Protein AF-A0A2K2TW91-F1 (afdb_monomer)

Structure (mmCIF, N/CA/C/O backbone):
data_AF-A0A2K2TW91-F1
#
_entry.id   AF-A0A2K2TW91-F1
#
loop_
_atom_site.group_PDB
_atom_site.id
_atom_site.type_symbol
_atom_site.label_atom_id
_atom_site.label_alt_id
_atom_site.label_comp_id
_atom_site.label_asym_id
_atom_site.label_entity_id
_atom_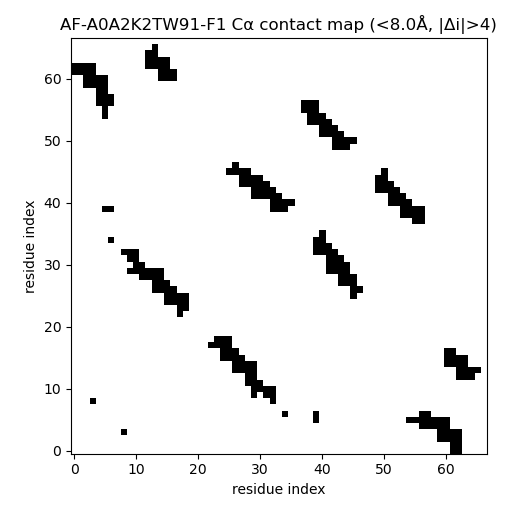site.label_seq_id
_atom_site.pdbx_PDB_ins_code
_atom_site.Cartn_x
_atom_si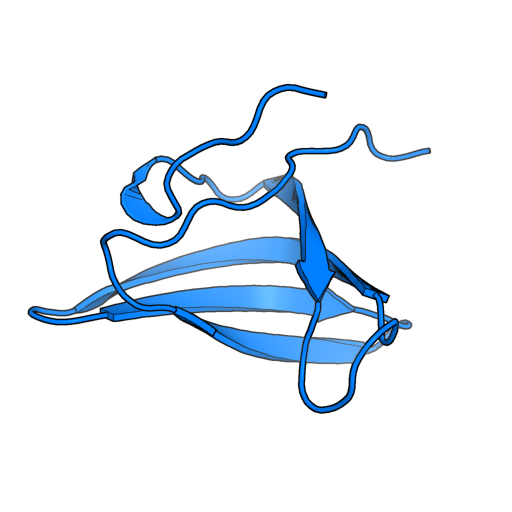te.Cartn_y
_atom_site.Cartn_z
_atom_site.occupancy
_atom_site.B_iso_or_equiv
_atom_site.auth_seq_id
_atom_site.auth_comp_id
_atom_site.auth_asym_id
_atom_site.auth_atom_id
_atom_site.pdbx_PDB_model_num
ATOM 1 N N . MET A 1 1 ? -6.404 6.073 -13.876 1.00 63.28 1 MET A N 1
ATOM 2 C CA . MET A 1 1 ? -6.006 5.007 -12.938 1.00 63.28 1 MET A CA 1
ATOM 3 C C . MET A 1 1 ? -6.721 5.295 -11.644 1.00 63.28 1 MET A C 1
ATOM 5 O O . MET A 1 1 ? -6.577 6.400 -11.131 1.00 63.28 1 MET A O 1
ATOM 9 N N . ASP A 1 2 ? -7.543 4.358 -11.190 1.00 83.12 2 ASP A N 1
ATOM 10 C CA . ASP A 1 2 ? -8.358 4.557 -9.998 1.00 83.12 2 ASP A CA 1
ATOM 11 C C . ASP A 1 2 ? -7.499 4.303 -8.759 1.00 83.12 2 ASP A C 1
ATOM 13 O O . ASP A 1 2 ? -6.816 3.281 -8.656 1.00 83.12 2 ASP A O 1
ATOM 17 N N . LYS A 1 3 ? -7.485 5.273 -7.841 1.00 93.25 3 LYS A N 1
ATOM 18 C CA . LYS A 1 3 ? -6.819 5.129 -6.547 1.00 93.25 3 LYS A CA 1
ATOM 19 C C . LYS A 1 3 ? -7.794 4.533 -5.542 1.00 93.25 3 LYS A C 1
ATOM 21 O O . LYS A 1 3 ? -8.954 4.939 -5.495 1.00 93.25 3 LYS A O 1
ATOM 26 N N . VAL A 1 4 ? -7.303 3.624 -4.712 1.00 96.31 4 VAL A N 1
ATOM 27 C CA . VAL A 1 4 ? -8.074 2.930 -3.674 1.00 96.31 4 VAL A CA 1
ATOM 28 C C . VAL A 1 4 ? -7.469 3.250 -2.313 1.00 96.31 4 VAL A C 1
ATOM 30 O O . VAL A 1 4 ? -6.252 3.419 -2.194 1.00 96.31 4 VAL A O 1
ATOM 33 N N . ARG A 1 5 ? -8.312 3.358 -1.284 1.00 97.19 5 ARG A N 1
ATOM 34 C CA . ARG A 1 5 ? -7.840 3.584 0.084 1.00 97.19 5 ARG A CA 1
ATOM 35 C C . ARG A 1 5 ? -7.118 2.345 0.597 1.00 97.19 5 ARG A C 1
ATOM 37 O O . ARG A 1 5 ? -7.603 1.231 0.413 1.00 97.19 5 ARG A O 1
ATOM 44 N N . VAL A 1 6 ? -6.006 2.524 1.305 1.00 97.50 6 VAL A N 1
ATOM 45 C CA . VAL A 1 6 ? -5.205 1.391 1.805 1.00 97.50 6 VAL A CA 1
ATOM 46 C C . VAL A 1 6 ? -5.988 0.445 2.721 1.00 97.50 6 VAL A C 1
ATOM 48 O O . VAL A 1 6 ? -5.712 -0.748 2.753 1.00 97.50 6 VAL A O 1
ATOM 51 N N . THR A 1 7 ? -7.015 0.943 3.415 1.00 97.69 7 THR A N 1
ATOM 52 C CA . THR A 1 7 ? -7.904 0.133 4.265 1.00 97.69 7 THR A CA 1
ATOM 53 C C . THR A 1 7 ? -8.834 -0.803 3.491 1.00 97.69 7 THR A C 1
ATOM 55 O O . THR A 1 7 ? -9.483 -1.643 4.104 1.00 97.69 7 THR A O 1
ATOM 58 N N . GLU A 1 8 ? -8.956 -0.637 2.175 1.00 97.31 8 GLU A N 1
ATOM 59 C CA . GLU A 1 8 ? -9.822 -1.450 1.309 1.00 97.31 8 GLU A CA 1
ATOM 60 C C . GLU A 1 8 ? -9.038 -2.522 0.536 1.00 97.31 8 GLU A C 1
ATOM 62 O O . GLU A 1 8 ? -9.637 -3.344 -0.165 1.00 97.31 8 GLU A O 1
ATOM 67 N N . LEU A 1 9 ? -7.708 -2.520 0.669 1.00 97.31 9 LEU A N 1
ATOM 68 C CA . LEU A 1 9 ? -6.823 -3.467 0.007 1.00 97.31 9 LEU A CA 1
ATOM 69 C C . LEU A 1 9 ? -6.975 -4.878 0.573 1.00 97.31 9 LEU A C 1
ATOM 71 O O . LEU A 1 9 ? -7.346 -5.093 1.728 1.00 97.31 9 LEU A O 1
ATOM 75 N N . ARG A 1 10 ? -6.669 -5.860 -0.270 1.00 97.19 10 ARG A N 1
ATOM 76 C CA . ARG A 1 10 ? -6.804 -7.286 0.015 1.00 97.19 10 ARG A CA 1
ATOM 77 C C . ARG A 1 10 ? -5.558 -8.041 -0.450 1.00 97.19 10 ARG A C 1
ATOM 79 O O . ARG A 1 10 ? -4.953 -7.647 -1.452 1.00 97.19 10 ARG A O 1
ATOM 86 N N . PRO A 1 11 ? -5.211 -9.158 0.215 1.00 97.56 11 PRO A N 1
ATOM 87 C CA . PRO A 1 11 ? -4.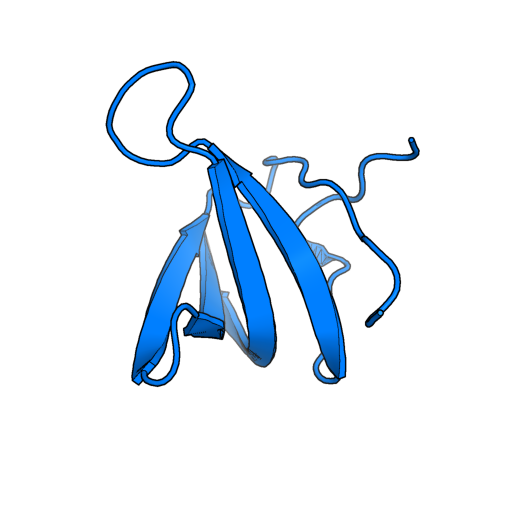238 -10.107 -0.311 1.00 97.56 11 PRO A CA 1
ATOM 88 C C . PRO A 1 11 ? -4.525 -10.490 -1.767 1.00 97.56 11 PRO A C 1
ATOM 90 O O . PRO A 1 11 ? -5.681 -10.661 -2.159 1.00 97.56 11 PRO A O 1
ATOM 93 N N . GLY A 1 12 ? -3.466 -10.632 -2.560 1.00 96.06 12 GLY A N 1
ATOM 94 C CA . GLY A 1 12 ? -3.509 -10.957 -3.984 1.00 96.06 12 GLY A CA 1
ATOM 95 C C . GLY A 1 12 ? -3.561 -9.748 -4.921 1.00 96.06 12 GLY A C 1
ATOM 96 O O . GLY A 1 12 ? -3.376 -9.926 -6.121 1.00 96.06 12 GLY A O 1
ATOM 97 N N . GLN A 1 13 ? -3.787 -8.532 -4.413 1.00 96.00 13 GLN A N 1
ATOM 98 C CA . GLN A 1 13 ? -3.721 -7.322 -5.236 1.00 96.00 13 GLN A CA 1
ATOM 99 C C . GLN A 1 13 ? -2.277 -6.841 -5.407 1.00 96.00 13 GLN A C 1
ATOM 101 O O . GLN A 1 13 ? -1.489 -6.875 -4.461 1.00 96.00 13 GLN A O 1
ATOM 106 N N . THR A 1 14 ? -1.964 -6.316 -6.591 1.00 96.94 14 THR A N 1
ATOM 107 C CA . THR A 1 14 ? -0.718 -5.588 -6.843 1.00 96.94 14 THR A CA 1
ATOM 108 C C . THR A 1 14 ? -0.998 -4.091 -6.784 1.00 96.94 14 THR A C 1
ATOM 110 O O . THR A 1 14 ? -1.928 -3.593 -7.423 1.00 96.94 14 THR A O 1
ATOM 113 N N . ILE A 1 15 ? -0.212 -3.363 -5.994 1.00 96.69 15 ILE A N 1
ATOM 114 C CA . ILE A 1 15 ? -0.317 -1.907 -5.868 1.00 96.69 15 ILE A CA 1
ATOM 115 C C . ILE A 1 15 ? 0.940 -1.208 -6.364 1.00 96.69 15 ILE A C 1
ATOM 117 O O . ILE A 1 15 ? 2.024 -1.792 -6.380 1.00 96.69 15 ILE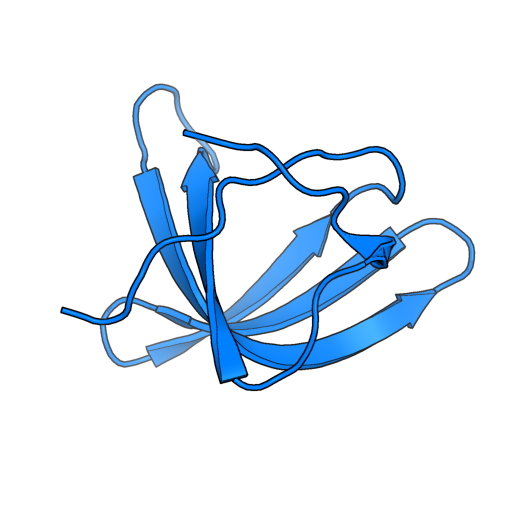 A O 1
ATOM 121 N N . ARG A 1 16 ? 0.791 0.065 -6.729 1.00 96.44 16 ARG A N 1
ATOM 122 C CA . ARG A 1 16 ? 1.877 0.982 -7.060 1.00 96.44 16 ARG A CA 1
ATOM 123 C C . ARG A 1 16 ? 1.773 2.264 -6.231 1.00 96.44 16 ARG A C 1
ATOM 125 O O . ARG A 1 16 ? 0.695 2.851 -6.119 1.00 96.44 16 ARG A O 1
ATOM 132 N N . PHE A 1 17 ? 2.891 2.691 -5.651 1.00 95.62 17 PHE A N 1
ATOM 133 C CA . PHE A 1 17 ? 2.986 3.890 -4.809 1.00 95.62 17 PHE A CA 1
ATOM 134 C C . PHE A 1 17 ? 4.405 4.476 -4.838 1.00 95.62 17 PHE A C 1
ATOM 136 O O . PHE A 1 17 ? 5.354 3.773 -5.174 1.00 95.62 17 PHE A O 1
ATOM 143 N N . GLU A 1 18 ? 4.558 5.755 -4.495 1.00 94.62 18 GLU A N 1
ATOM 144 C CA . GLU A 1 18 ? 5.878 6.368 -4.295 1.00 94.62 18 GLU A CA 1
ATOM 145 C C . GLU A 1 18 ? 6.364 6.155 -2.859 1.00 94.62 18 GLU A C 1
ATOM 147 O O . GLU A 1 18 ? 5.575 6.230 -1.914 1.00 94.62 18 GLU A O 1
ATOM 152 N N . SER A 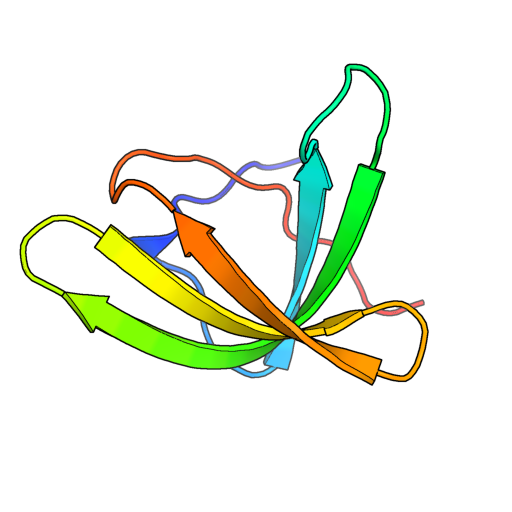1 19 ? 7.664 5.907 -2.678 1.00 92.31 19 SER A N 1
ATOM 153 C CA . SER A 1 19 ? 8.253 5.698 -1.351 1.00 92.31 19 SER A CA 1
ATOM 154 C C . SER A 1 19 ? 9.639 6.329 -1.225 1.00 92.31 19 SER A C 1
ATOM 156 O O . SER A 1 19 ? 10.510 6.126 -2.068 1.00 92.31 19 SER A O 1
ATOM 158 N N . GLY A 1 20 ? 9.877 7.065 -0.137 1.00 88.88 20 GLY A N 1
ATOM 159 C CA . GLY A 1 20 ? 11.168 7.696 0.144 1.00 88.88 20 GLY A CA 1
ATOM 160 C C . GLY A 1 20 ? 11.372 9.002 -0.624 1.00 88.88 20 GLY A C 1
ATOM 161 O O . GLY A 1 20 ? 11.020 10.067 -0.122 1.00 88.88 20 GLY A O 1
ATOM 162 N N . THR A 1 21 ? 11.977 8.935 -1.811 1.00 90.31 21 THR A N 1
ATOM 163 C CA . THR A 1 21 ? 12.278 10.109 -2.649 1.00 90.31 21 THR A CA 1
ATOM 164 C C . THR A 1 21 ? 11.241 10.293 -3.761 1.00 90.31 21 THR A C 1
ATOM 166 O O . THR A 1 21 ? 10.664 9.297 -4.201 1.00 90.31 21 THR A O 1
ATOM 169 N N . PRO A 1 22 ? 11.029 11.528 -4.260 1.00 91.38 22 PRO A N 1
ATOM 170 C CA . PRO A 1 22 ? 10.169 11.766 -5.421 1.00 91.38 22 PRO A CA 1
ATOM 171 C C . PRO A 1 22 ? 10.539 10.867 -6.607 1.00 91.38 22 PRO A C 1
ATOM 173 O O . PRO A 1 22 ? 11.718 10.551 -6.788 1.00 91.38 22 PRO A O 1
ATOM 176 N N . ASP A 1 23 ? 9.533 10.449 -7.377 1.00 91.44 23 ASP A N 1
ATOM 177 C CA . ASP A 1 23 ? 9.652 9.559 -8.541 1.00 91.44 23 ASP A CA 1
ATOM 178 C C . ASP A 1 23 ? 10.163 8.131 -8.243 1.00 91.44 23 ASP A C 1
ATOM 180 O O . ASP A 1 23 ? 10.334 7.327 -9.166 1.00 91.44 23 ASP A O 1
ATOM 184 N N . ASN A 1 24 ? 10.372 7.760 -6.972 1.00 92.94 24 ASN A N 1
ATOM 185 C CA . ASN A 1 24 ? 10.715 6.387 -6.602 1.00 92.94 24 ASN A CA 1
ATOM 186 C C . ASN A 1 24 ? 9.455 5.522 -6.475 1.00 92.94 24 ASN A C 1
ATOM 188 O O . ASN A 1 24 ? 8.881 5.364 -5.393 1.00 92.94 24 ASN A O 1
ATOM 192 N N . TRP A 1 25 ? 9.030 4.964 -7.605 1.00 94.69 25 TRP A N 1
ATOM 193 C CA . TRP A 1 25 ? 7.851 4.111 -7.701 1.00 94.69 25 TRP A CA 1
ATOM 194 C C . TRP A 1 25 ? 8.135 2.668 -7.287 1.00 94.69 25 TRP A C 1
ATOM 196 O O . TRP A 1 25 ? 8.972 1.979 -7.870 1.00 94.69 25 TRP A O 1
ATOM 206 N N . VAL A 1 26 ? 7.353 2.182 -6.330 1.00 95.31 26 VAL A N 1
ATOM 207 C CA . VAL A 1 26 ? 7.368 0.805 -5.841 1.00 95.31 26 VAL A CA 1
ATOM 208 C C . VAL A 1 26 ? 6.131 0.077 -6.358 1.00 95.31 26 VAL A C 1
ATOM 210 O O . VAL A 1 26 ? 5.025 0.616 -6.299 1.00 95.31 26 VAL A O 1
ATOM 213 N N . LYS A 1 27 ? 6.312 -1.156 -6.845 1.00 96.25 27 LYS A N 1
ATOM 214 C CA . LYS A 1 27 ? 5.226 -2.126 -7.046 1.00 96.25 27 LYS A CA 1
ATOM 215 C C . LYS A 1 27 ? 5.290 -3.166 -5.925 1.00 96.25 27 LYS A C 1
ATOM 217 O O . LYS A 1 27 ? 6.368 -3.689 -5.659 1.00 96.25 27 LYS A O 1
ATOM 222 N N . LEU A 1 28 ? 4.157 -3.472 -5.298 1.00 97.19 28 LEU A N 1
ATOM 223 C CA . LEU A 1 28 ? 4.055 -4.468 -4.226 1.00 97.19 28 LEU A CA 1
ATOM 224 C C . LEU A 1 28 ? 2.902 -5.426 -4.521 1.00 97.19 28 LEU A C 1
ATOM 226 O O . LEU A 1 28 ? 1.758 -4.982 -4.638 1.00 97.19 28 LEU A O 1
ATOM 230 N N . LYS A 1 29 ? 3.189 -6.726 -4.589 1.00 97.25 29 LYS A N 1
ATOM 231 C CA . LYS A 1 29 ? 2.167 -7.778 -4.625 1.00 97.25 29 LYS A CA 1
ATOM 232 C C . LYS A 1 29 ? 1.810 -8.183 -3.200 1.00 97.25 29 LYS A C 1
ATOM 234 O O . LYS A 1 29 ? 2.631 -8.771 -2.505 1.00 97.25 29 LYS A O 1
ATOM 239 N N . ILE A 1 30 ? 0.607 -7.842 -2.750 1.00 97.81 30 ILE A N 1
ATOM 240 C CA . ILE A 1 30 ? 0.202 -7.970 -1.346 1.00 97.81 30 ILE A CA 1
ATOM 241 C C . ILE A 1 30 ? -0.070 -9.437 -1.001 1.00 97.81 30 ILE A C 1
ATOM 243 O O . ILE A 1 30 ? -0.892 -10.093 -1.639 1.00 97.81 30 ILE A O 1
ATOM 247 N N . HIS A 1 31 ? 0.564 -9.932 0.055 1.00 97.81 31 HIS A N 1
ATOM 248 C CA . HIS A 1 31 ? 0.316 -11.251 0.642 1.00 97.81 31 HIS A CA 1
ATOM 249 C C . HIS A 1 31 ? -0.527 -11.155 1.910 1.00 97.81 31 HIS A C 1
ATOM 251 O O . HIS A 1 31 ? -1.410 -11.982 2.131 1.00 97.81 31 HIS A O 1
ATOM 257 N N . GLU A 1 32 ? -0.291 -10.127 2.723 1.00 98.38 32 GLU A N 1
ATOM 258 C CA . GLU A 1 32 ? -0.985 -9.928 3.991 1.00 98.38 32 GLU A CA 1
ATOM 259 C C . GLU A 1 32 ? -1.336 -8.457 4.198 1.00 98.38 32 GLU A C 1
ATOM 261 O O . GLU A 1 32 ? -0.620 -7.554 3.757 1.00 98.38 32 GLU A O 1
ATOM 266 N N . VAL A 1 33 ? -2.444 -8.229 4.903 1.00 98.38 33 VAL A N 1
ATOM 267 C CA . VAL A 1 33 ? -2.923 -6.903 5.294 1.00 98.38 33 VAL A CA 1
ATOM 268 C C . VAL A 1 33 ? -3.187 -6.925 6.792 1.00 98.38 33 VAL A C 1
ATOM 270 O O . VAL A 1 33 ? -4.045 -7.670 7.265 1.00 98.38 33 VAL A O 1
ATOM 273 N N . HIS A 1 34 ? -2.463 -6.092 7.533 1.00 98.31 34 HIS A N 1
ATOM 274 C CA . HIS A 1 34 ? -2.593 -5.968 8.982 1.00 98.31 34 HIS A CA 1
ATOM 275 C C . HIS A 1 34 ? -3.148 -4.591 9.331 1.00 98.31 34 HIS A C 1
ATOM 277 O O . HIS A 1 34 ? -2.541 -3.563 9.022 1.00 98.31 34 HIS A O 1
ATOM 283 N N . HIS A 1 35 ? -4.309 -4.565 9.984 1.00 97.62 35 HIS A N 1
ATOM 284 C CA . HIS A 1 35 ? -4.950 -3.330 10.426 1.00 97.62 35 HIS A CA 1
ATOM 285 C C . HIS A 1 35 ? -4.593 -3.030 11.881 1.00 97.62 35 HIS A C 1
ATOM 287 O O . HIS A 1 35 ? -4.863 -3.830 12.777 1.00 97.62 35 HIS A O 1
ATOM 293 N N . PHE A 1 36 ? -4.053 -1.839 12.115 1.00 96.75 36 PHE A N 1
ATOM 294 C CA . PHE A 1 36 ? -3.808 -1.281 13.440 1.00 96.75 36 PHE A CA 1
ATOM 295 C C . PHE A 1 36 ? -4.654 -0.021 13.636 1.00 96.75 36 PHE A C 1
ATOM 297 O O . PHE A 1 36 ? -5.173 0.548 12.676 1.00 96.75 36 PHE A O 1
ATOM 304 N N . GLU A 1 37 ? -4.757 0.457 14.879 1.00 95.12 37 GLU A N 1
ATOM 305 C CA . GLU A 1 37 ? -5.608 1.603 15.240 1.00 95.12 37 GLU A CA 1
ATOM 306 C C . GLU A 1 37 ? -5.346 2.852 14.380 1.00 95.12 37 GLU A C 1
ATOM 308 O O . GLU A 1 37 ? -6.285 3.571 14.054 1.00 95.12 37 GLU A O 1
ATOM 313 N N . LYS A 1 38 ? -4.089 3.095 13.977 1.00 95.56 38 LYS A N 1
ATOM 314 C CA . LYS A 1 38 ? -3.677 4.314 13.250 1.00 95.56 38 LYS A CA 1
ATOM 315 C C . LYS A 1 38 ? -2.981 4.062 11.913 1.00 95.56 38 LYS A C 1
ATOM 317 O O . LYS A 1 38 ? -2.590 5.016 11.246 1.00 95.56 38 LYS A O 1
ATOM 322 N N . MET A 1 39 ? -2.802 2.804 11.523 1.00 97.56 39 MET A N 1
ATOM 323 C CA . MET A 1 39 ? -2.041 2.450 10.325 1.00 97.56 39 MET A CA 1
ATOM 324 C C . MET A 1 39 ? -2.490 1.120 9.731 1.00 97.56 39 MET A C 1
ATOM 326 O O . MET A 1 39 ? -3.093 0.290 10.415 1.00 97.56 39 MET A O 1
ATOM 330 N N . VAL A 1 40 ? -2.163 0.922 8.460 1.00 98.31 40 VAL A N 1
ATOM 331 C CA . VAL A 1 40 ? -2.273 -0.360 7.764 1.00 98.31 40 VAL A CA 1
ATOM 332 C C . VAL A 1 40 ? -0.868 -0.783 7.360 1.00 98.31 40 VAL A C 1
ATOM 334 O O . VAL A 1 40 ? -0.137 0.009 6.770 1.00 98.31 40 VAL A O 1
ATOM 337 N N . MET A 1 41 ? -0.487 -2.014 7.686 1.00 98.25 41 MET A N 1
ATOM 338 C CA . MET A 1 41 ? 0.763 -2.610 7.224 1.00 98.25 41 MET A CA 1
ATOM 339 C C . MET A 1 41 ? 0.452 -3.638 6.140 1.00 98.25 41 MET A C 1
ATOM 341 O O . MET A 1 41 ? -0.383 -4.522 6.337 1.00 98.25 41 MET A O 1
ATOM 345 N N . LEU A 1 42 ? 1.123 -3.510 5.001 1.00 98.31 42 LEU A N 1
ATOM 346 C CA . LEU A 1 42 ? 1.040 -4.437 3.881 1.00 98.31 42 LEU A CA 1
ATOM 347 C C . LEU A 1 42 ? 2.339 -5.228 3.817 1.00 98.31 42 LEU A C 1
ATOM 349 O O . LEU A 1 42 ? 3.409 -4.626 3.753 1.00 98.31 42 LEU A O 1
ATOM 353 N N . VAL A 1 43 ? 2.241 -6.553 3.804 1.00 98.25 43 VAL A N 1
ATOM 354 C CA . VAL A 1 43 ? 3.386 -7.444 3.565 1.00 98.25 43 VAL A CA 1
ATOM 355 C C . VAL A 1 43 ? 3.225 -8.041 2.179 1.00 98.25 43 VAL A C 1
ATOM 357 O O . VAL A 1 43 ? 2.128 -8.481 1.826 1.00 98.25 43 VAL A O 1
ATOM 360 N N . GLY A 1 44 ? 4.287 -8.051 1.384 1.00 97.56 44 GLY A N 1
ATOM 361 C CA . GLY A 1 44 ? 4.215 -8.530 0.010 1.00 97.56 44 GLY A CA 1
ATOM 362 C C . GLY A 1 44 ? 5.560 -8.602 -0.694 1.00 97.56 44 GLY A C 1
ATOM 363 O O . GLY A 1 44 ? 6.585 -8.207 -0.141 1.00 97.56 44 GLY A O 1
ATOM 364 N N . ASP A 1 45 ? 5.544 -9.073 -1.935 1.00 96.94 45 ASP A N 1
ATOM 365 C CA . ASP A 1 45 ? 6.742 -9.120 -2.769 1.00 96.94 45 ASP A CA 1
ATOM 366 C C . ASP A 1 45 ? 6.940 -7.808 -3.528 1.00 96.94 45 ASP A C 1
ATOM 368 O O . ASP A 1 45 ? 6.043 -7.308 -4.214 1.00 96.94 45 ASP A O 1
ATOM 372 N N . SER A 1 46 ? 8.153 -7.273 -3.433 1.00 94.00 46 SER A N 1
ATOM 373 C CA . SER A 1 46 ? 8.645 -6.140 -4.214 1.00 94.00 46 SER A CA 1
ATOM 374 C C . SER A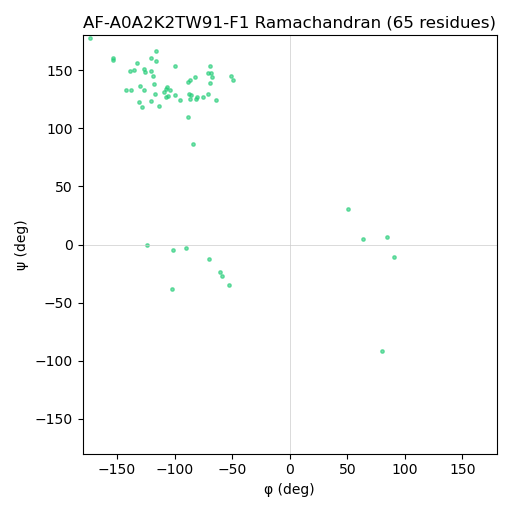 1 46 ? 10.077 -6.449 -4.637 1.00 94.00 46 SER A C 1
ATOM 376 O O . SER A 1 46 ? 10.867 -6.950 -3.843 1.00 94.00 46 SER A O 1
ATOM 378 N N . THR A 1 47 ? 10.394 -6.225 -5.915 1.00 87.81 47 THR A N 1
ATOM 379 C CA . THR A 1 47 ? 11.740 -6.435 -6.493 1.00 87.81 47 THR A CA 1
ATOM 380 C C . THR A 1 47 ? 12.377 -7.810 -6.211 1.00 87.81 47 THR A C 1
ATOM 382 O O . THR A 1 47 ? 13.599 -7.941 -6.172 1.00 87.81 47 THR A O 1
ATOM 385 N N . GLY A 1 48 ? 11.554 -8.857 -6.071 1.00 89.94 48 GLY A N 1
ATOM 386 C CA . GLY A 1 48 ? 12.002 -10.234 -5.822 1.00 89.94 48 GLY A CA 1
ATOM 387 C C . GLY A 1 48 ? 12.273 -10.568 -4.352 1.00 89.94 48 GLY A C 1
ATOM 388 O O . GLY A 1 48 ? 12.750 -11.664 -4.064 1.00 89.94 48 GLY A O 1
ATOM 389 N N . TRP A 1 49 ? 11.960 -9.653 -3.433 1.00 94.12 49 TRP A N 1
ATOM 390 C CA . TRP A 1 49 ? 12.102 -9.841 -1.993 1.00 94.12 49 TRP A CA 1
ATOM 391 C C . TRP A 1 49 ? 10.779 -9.570 -1.282 1.00 94.12 49 TRP A C 1
ATOM 393 O O . TRP A 1 49 ? 10.008 -8.692 -1.681 1.00 94.12 49 TRP A O 1
ATOM 403 N N . GLN A 1 50 ? 10.552 -10.272 -0.176 1.00 96.81 50 GLN A N 1
ATOM 404 C CA . GLN A 1 50 ? 9.462 -9.932 0.724 1.00 96.81 50 GLN A CA 1
ATOM 405 C C . GLN A 1 50 ? 9.797 -8.626 1.450 1.00 96.81 50 GLN A C 1
ATOM 407 O O . GLN A 1 50 ? 10.873 -8.486 2.031 1.00 96.81 50 GLN A O 1
ATOM 412 N N . ASN A 1 51 ? 8.861 -7.687 1.423 1.00 96.62 51 ASN A N 1
ATOM 413 C CA . ASN A 1 51 ? 8.951 -6.388 2.072 1.00 96.62 51 ASN A CA 1
ATOM 414 C C . ASN A 1 51 ? 7.661 -6.104 2.849 1.00 96.62 51 ASN A C 1
ATOM 416 O O . ASN A 1 51 ? 6.589 -6.620 2.516 1.00 96.62 51 ASN A O 1
ATOM 420 N N . ASP A 1 52 ? 7.758 -5.239 3.852 1.00 96.75 52 ASP A N 1
ATOM 421 C CA . ASP A 1 52 ? 6.621 -4.651 4.545 1.00 96.75 52 ASP A CA 1
ATOM 422 C C . ASP A 1 52 ? 6.600 -3.126 4.372 1.00 96.75 52 ASP A C 1
ATOM 424 O O . ASP A 1 52 ? 7.627 -2.450 4.420 1.00 96.75 52 ASP A O 1
ATOM 428 N N . TYR A 1 53 ? 5.406 -2.579 4.140 1.00 97.19 53 TYR A N 1
ATOM 429 C CA . TYR A 1 53 ? 5.174 -1.143 4.009 1.00 97.19 53 TYR A CA 1
ATOM 430 C C . TYR A 1 53 ? 4.023 -0.710 4.907 1.00 97.19 53 TYR A C 1
ATOM 432 O O . TYR A 1 53 ? 2.977 -1.356 4.972 1.00 97.19 53 TYR A O 1
ATOM 440 N N . SER A 1 54 ? 4.221 0.413 5.590 1.00 97.12 54 SER A N 1
ATOM 441 C CA . SER A 1 54 ? 3.266 0.984 6.534 1.00 97.12 54 SER A CA 1
ATOM 442 C C . SER A 1 54 ? 2.647 2.253 5.972 1.00 97.12 54 SER A C 1
ATOM 444 O O . SER A 1 54 ? 3.362 3.149 5.529 1.00 97.12 54 SER A O 1
ATOM 446 N N . PHE A 1 55 ? 1.323 2.335 6.044 1.00 97.38 55 PHE A N 1
ATOM 447 C CA . PHE A 1 55 ? 0.527 3.425 5.494 1.00 97.38 55 PHE A CA 1
ATOM 448 C C . PHE A 1 55 ? -0.386 4.021 6.557 1.00 97.38 55 PHE A C 1
ATOM 450 O O . PHE A 1 55 ? -0.869 3.322 7.459 1.00 97.38 55 PHE A O 1
ATOM 457 N N . ARG A 1 56 ? -0.692 5.310 6.418 1.00 97.19 56 ARG A N 1
ATOM 458 C CA . ARG A 1 56 ? -1.796 5.925 7.165 1.00 97.19 56 ARG A CA 1
ATOM 459 C C . ARG A 1 56 ? -3.119 5.418 6.606 1.00 97.19 56 ARG A C 1
ATOM 461 O O . ARG A 1 56 ? -3.241 5.162 5.415 1.00 97.19 56 ARG A O 1
ATOM 468 N N . GLN A 1 57 ? -4.134 5.292 7.453 1.00 96.44 57 GLN A N 1
ATOM 469 C CA . GLN A 1 57 ? -5.424 4.715 7.050 1.00 96.44 57 GLN A CA 1
ATOM 470 C C . GLN A 1 57 ? -6.138 5.496 5.931 1.00 96.44 57 GLN A C 1
ATOM 472 O O . GLN A 1 57 ? -6.962 4.925 5.220 1.00 96.44 57 GLN A O 1
ATOM 477 N N . ASP A 1 58 ? -5.844 6.786 5.772 1.00 96.50 58 ASP A N 1
ATOM 478 C CA . ASP A 1 58 ? -6.425 7.662 4.754 1.00 96.50 58 ASP A CA 1
ATOM 479 C C . ASP A 1 58 ? -5.633 7.694 3.438 1.00 96.50 58 ASP A C 1
ATOM 481 O O . ASP A 1 58 ? -6.074 8.334 2.480 1.00 96.50 58 ASP A O 1
ATOM 485 N N . GLU A 1 59 ? -4.493 7.003 3.363 1.00 96.25 59 GLU A N 1
ATOM 486 C CA . GLU A 1 59 ? -3.668 6.992 2.159 1.00 96.25 59 GLU A CA 1
ATOM 487 C C . GLU A 1 59 ? -4.339 6.253 1.004 1.00 96.25 59 GLU A C 1
ATOM 489 O O . GLU A 1 59 ? -5.104 5.299 1.173 1.00 96.25 59 GLU A O 1
ATOM 494 N N . MET A 1 60 ? -4.046 6.745 -0.198 1.00 96.81 60 MET A N 1
ATOM 495 C CA . MET A 1 60 ? -4.632 6.294 -1.450 1.00 96.81 60 MET A CA 1
ATOM 496 C C . MET A 1 60 ? -3.513 5.789 -2.357 1.00 96.81 60 MET A C 1
ATOM 498 O O . MET A 1 60 ? -2.591 6.545 -2.674 1.00 96.81 60 MET A O 1
ATOM 502 N N . VAL A 1 61 ? -3.614 4.542 -2.807 1.00 96.69 61 VAL A N 1
ATOM 503 C CA . VAL A 1 61 ? -2.624 3.895 -3.682 1.00 96.69 61 VAL A CA 1
ATOM 504 C C . VAL A 1 61 ? -3.260 3.458 -4.994 1.00 96.69 61 VAL A C 1
ATOM 506 O O . VAL A 1 61 ? -4.481 3.340 -5.100 1.00 96.69 61 VAL A O 1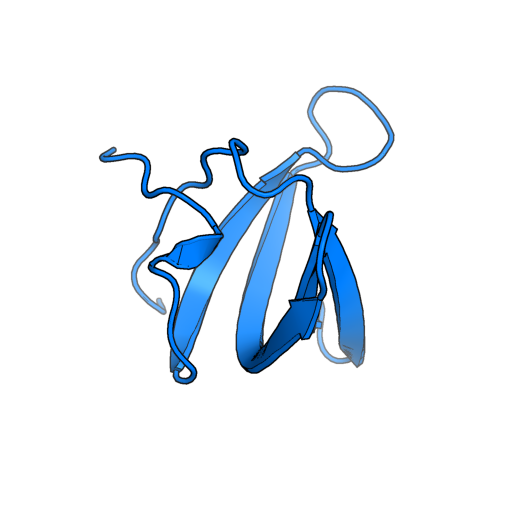
ATOM 509 N N . GLU A 1 62 ? -2.438 3.231 -6.011 1.00 96.75 62 GLU A N 1
ATOM 510 C CA . GLU A 1 62 ? -2.910 2.729 -7.300 1.00 96.75 62 GLU A CA 1
ATOM 511 C C . GLU A 1 62 ? -2.950 1.204 -7.261 1.00 96.75 62 GLU A C 1
ATOM 513 O O . GLU A 1 62 ? -1.933 0.577 -6.979 1.00 96.75 62 GLU A O 1
ATOM 518 N N . VAL A 1 63 ? -4.097 0.598 -7.566 1.00 96.06 63 VAL A N 1
ATOM 519 C CA . VAL A 1 63 ? -4.166 -0.847 -7.828 1.00 96.06 63 VAL A CA 1
ATOM 520 C C . VAL A 1 63 ? -3.846 -1.066 -9.303 1.00 96.06 63 VAL A C 1
ATOM 522 O O . VAL A 1 63 ? -4.434 -0.424 -10.175 1.00 96.06 63 VAL A O 1
ATOM 525 N N . VAL A 1 64 ? -2.903 -1.959 -9.587 1.00 94.69 64 VAL A N 1
ATOM 526 C CA . VAL A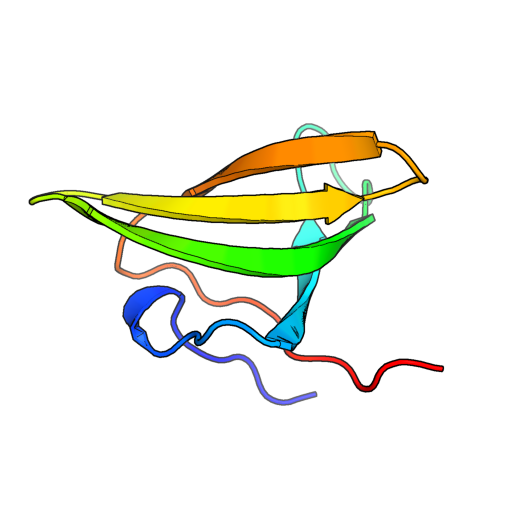 1 64 ? -2.444 -2.274 -10.944 1.00 94.69 64 VAL A CA 1
ATOM 527 C C . VAL A 1 64 ? -2.669 -3.756 -11.236 1.00 94.69 64 VAL A C 1
ATOM 529 O O . VAL A 1 64 ? -2.655 -4.583 -10.326 1.00 94.69 64 VAL A O 1
ATOM 532 N N . ALA A 1 65 ? -2.913 -4.100 -12.501 1.00 85.62 65 ALA A N 1
ATOM 533 C CA . ALA A 1 65 ? -2.946 -5.501 -12.913 1.00 85.62 65 ALA A CA 1
ATOM 534 C C . ALA A 1 65 ? -1.535 -6.109 -12.803 1.00 85.62 65 ALA A C 1
ATOM 536 O O . ALA A 1 65 ? -0.552 -5.415 -13.073 1.00 85.62 65 ALA A O 1
ATOM 537 N N . ASP A 1 66 ? -1.447 -7.385 -12.414 1.00 70.25 66 ASP A N 1
ATOM 538 C CA . ASP A 1 66 ? -0.230 -8.175 -12.637 1.00 70.25 66 ASP A CA 1
ATOM 539 C C . ASP A 1 66 ? -0.048 -8.304 -14.161 1.00 70.25 66 ASP A C 1
ATOM 541 O O . ASP A 1 66 ? -0.982 -8.707 -14.859 1.00 70.25 66 ASP A O 1
ATOM 545 N N . GLU A 1 67 ? 1.117 -7.886 -14.662 1.00 57.78 67 GLU A N 1
ATOM 546 C CA . GLU A 1 67 ? 1.559 -8.115 -16.048 1.00 57.78 67 GLU A CA 1
ATOM 547 C C . GLU A 1 67 ? 2.141 -9.524 -16.199 1.00 57.78 67 GLU A C 1
ATOM 549 O O . GLU A 1 67 ? 2.862 -9.966 -15.273 1.00 57.78 67 GLU A O 1
#

Foldseek 3Di:
DDWDFLLPDDQQWWWWDADDDPPRIWIFRFHDWDDDPFWIKTWGDTPNDIDIDIGGRRDIIGTDDDD

Sequence (67 aa):
MDKVRVTELRPGQTIRFESGTPDNWVKLKIHEVHHFEKMVMLVGDSTGWQNDYSFRQDEMVEVVADE

pLDDT: mean 94.15, std 7.32, range [57.78, 98.38]

Radius of gyration: 11.02 Å; Cα contacts (8 Å, |Δi|>4): 139; chains: 1; bounding box: 22×23×31 Å

Mean predicted aligned error: 3.05 Å

Nearest PDB structures (foldsee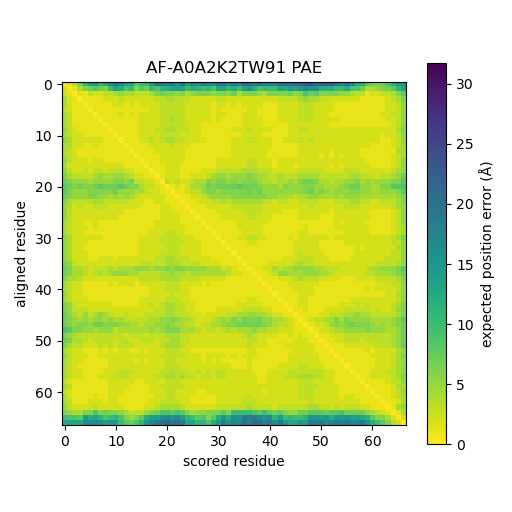k):
  6my0-assembly2_B  TM=7.039E-01  e=3.404E-01  Homo sapiens
  9bcu-assembly1_G  TM=6.166E-01  e=2.320E-01  Thermococcus kodakarensis
  8u4u-assembly4_H  TM=7.100E-01  e=8.637E-01  Homo sapiens
  7qfz-assembly4_G  TM=6.186E-01  e=6.568E-01  Escherichia fergusonii ATCC 35469
  8bdv-assembly1_A  TM=4.740E-01  e=1.760E+00  Staphylococcus aureus

Solvent-accessible surface area (backbone atoms only — not comparable to full-atom values): 3977 Å² total; per-residue (Å²): 134,67,67,43,46,58,77,75,63,57,59,77,42,31,34,40,46,74,55,98,53,89,91,36,70,44,56,36,40,26,66,41,74,46,84,52,99,73,32,35,38,39,32,24,44,35,98,91,38,83,47,75,49,79,40,52,55,83,39,70,36,34,67,46,81,86,128

Secondary structure (DSSP, 8-state):
--EEEGGG--TT-EEEEE-SSTT-EEEEEEEEEEE-SSEEEEEEEETTEEEEEEEETT-EEEEE---